Protein AF-A0A198ADV8-F1 (afdb_monomer)

Structure (mmCIF, N/CA/C/O backbone):
data_AF-A0A198ADV8-F1
#
_entry.id   AF-A0A198ADV8-F1
#
loop_
_atom_site.group_PDB
_atom_site.id
_atom_site.type_symbol
_atom_site.label_atom_id
_atom_site.label_alt_id
_atom_site.label_comp_id
_atom_site.label_asym_id
_atom_site.label_entity_id
_atom_site.label_seq_id
_atom_site.pdbx_PDB_ins_code
_atom_site.Cartn_x
_atom_site.Cartn_y
_atom_site.Cartn_z
_atom_site.occupancy
_atom_site.B_iso_or_equiv
_atom_site.auth_seq_id
_atom_site.auth_comp_id
_atom_site.auth_asym_id
_atom_site.auth_atom_id
_atom_site.pdbx_PDB_model_num
ATOM 1 N N . MET A 1 1 ? 8.489 -15.072 12.101 1.00 40.25 1 MET A N 1
ATOM 2 C CA . MET A 1 1 ? 8.791 -13.642 12.373 1.00 40.25 1 MET A CA 1
ATOM 3 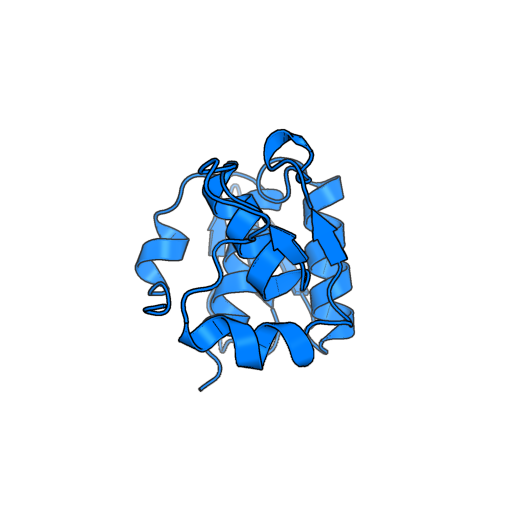C C . MET A 1 1 ? 7.729 -13.072 13.308 1.00 40.25 1 MET A C 1
ATOM 5 O O . MET A 1 1 ? 6.578 -13.471 13.193 1.00 40.25 1 MET A O 1
ATOM 9 N N . ARG A 1 2 ? 8.094 -12.183 14.243 1.00 45.56 2 ARG A N 1
ATOM 10 C CA . ARG A 1 2 ? 7.118 -11.426 15.048 1.00 45.56 2 ARG A CA 1
ATOM 11 C C . ARG A 1 2 ? 6.336 -10.526 14.084 1.00 45.56 2 ARG A C 1
ATOM 13 O O . ARG A 1 2 ? 6.976 -9.759 13.376 1.00 45.56 2 ARG A O 1
ATOM 20 N N . GLY A 1 3 ? 5.010 -10.662 14.017 1.00 54.84 3 GLY A N 1
ATOM 21 C CA . GLY A 1 3 ? 4.173 -9.769 13.208 1.00 54.84 3 GLY A CA 1
ATOM 22 C C . GLY A 1 3 ? 4.424 -8.320 13.619 1.00 54.84 3 GLY A C 1
ATOM 23 O O . GLY A 1 3 ? 4.504 -8.036 14.820 1.00 54.84 3 GLY A O 1
ATOM 24 N N . LEU A 1 4 ? 4.625 -7.441 12.635 1.00 66.75 4 LEU A N 1
ATOM 25 C CA . LEU A 1 4 ? 4.728 -6.009 12.890 1.00 66.75 4 LEU A CA 1
ATOM 26 C C . LEU A 1 4 ? 3.404 -5.551 13.485 1.00 66.75 4 LEU A C 1
ATOM 28 O O . LEU A 1 4 ? 2.326 -5.857 12.978 1.00 66.75 4 LEU A O 1
ATOM 32 N N . THR A 1 5 ? 3.485 -4.828 14.591 1.00 75.06 5 THR A N 1
ATOM 33 C CA . THR A 1 5 ? 2.301 -4.208 15.164 1.00 75.06 5 THR A CA 1
ATOM 34 C C . THR A 1 5 ? 1.800 -3.125 14.218 1.00 75.06 5 THR A C 1
ATOM 36 O O . THR A 1 5 ? 2.557 -2.490 13.479 1.00 75.06 5 THR A O 1
ATOM 39 N N . ARG A 1 6 ? 0.495 -2.876 14.254 1.00 73.12 6 ARG A N 1
ATOM 40 C CA . ARG A 1 6 ? -0.137 -1.823 13.460 1.00 73.12 6 ARG A CA 1
ATOM 41 C C . ARG A 1 6 ? 0.535 -0.461 13.667 1.00 73.12 6 ARG A C 1
ATOM 43 O O . ARG A 1 6 ? 0.669 0.315 12.726 1.00 73.12 6 ARG A O 1
ATOM 50 N N . GLU A 1 7 ? 0.937 -0.160 14.896 1.00 79.06 7 GLU A N 1
ATOM 51 C CA . GLU A 1 7 ? 1.617 1.081 15.263 1.00 79.06 7 GLU A CA 1
ATOM 52 C C . GLU A 1 7 ? 2.989 1.204 14.592 1.00 79.06 7 GLU A C 1
ATOM 54 O O . GLU A 1 7 ? 3.357 2.300 14.176 1.00 79.06 7 GLU A O 1
ATOM 59 N N . GLU A 1 8 ? 3.711 0.093 14.432 1.00 80.06 8 GLU A N 1
ATOM 60 C CA . GLU A 1 8 ? 4.978 0.065 13.697 1.00 80.06 8 GLU A CA 1
ATOM 61 C C . GLU A 1 8 ? 4.741 0.342 12.208 1.00 80.06 8 GLU A C 1
ATOM 63 O O . GLU A 1 8 ? 5.373 1.245 11.673 1.00 80.06 8 GLU A O 1
ATOM 68 N N . ILE A 1 9 ? 3.757 -0.310 11.571 1.00 78.81 9 ILE A N 1
ATOM 69 C CA . ILE A 1 9 ? 3.395 -0.060 10.155 1.00 78.81 9 ILE A CA 1
ATOM 70 C C . ILE A 1 9 ? 3.016 1.412 9.927 1.00 78.81 9 ILE A C 1
ATOM 72 O O . ILE A 1 9 ? 3.373 2.021 8.918 1.00 78.81 9 ILE A O 1
ATOM 76 N N . LEU A 1 10 ? 2.299 2.007 10.881 1.00 77.69 10 LEU A N 1
ATOM 77 C CA . LEU A 1 10 ? 1.905 3.414 10.833 1.00 77.69 10 LEU A CA 1
ATOM 78 C C . LEU A 1 10 ? 3.078 4.386 10.963 1.00 77.69 10 LEU A C 1
ATOM 80 O O . LEU A 1 10 ? 3.004 5.490 10.426 1.00 77.69 10 LEU A O 1
ATOM 84 N N . ALA A 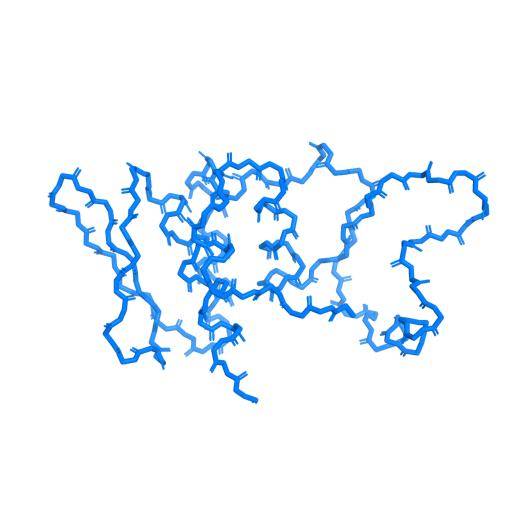1 11 ? 4.119 4.001 11.696 1.00 84.50 11 ALA A N 1
ATOM 85 C CA . ALA A 1 11 ? 5.295 4.828 11.925 1.00 84.50 11 ALA A CA 1
ATOM 86 C C . ALA A 1 11 ? 6.347 4.705 10.810 1.00 84.50 11 ALA A C 1
ATOM 88 O O . ALA A 1 11 ? 7.279 5.506 10.779 1.00 84.50 11 ALA A O 1
ATOM 89 N N . MET A 1 12 ? 6.215 3.729 9.905 1.00 85.50 12 MET A N 1
ATOM 90 C CA . MET A 1 12 ? 7.140 3.552 8.785 1.00 85.50 12 MET A CA 1
ATOM 91 C C . MET A 1 12 ? 6.986 4.670 7.761 1.00 85.50 12 MET A C 1
ATOM 93 O O . MET A 1 12 ? 5.890 4.916 7.257 1.00 85.50 12 MET A O 1
ATOM 97 N N . GLU A 1 13 ? 8.091 5.319 7.413 1.00 89.12 13 GLU A N 1
ATOM 98 C CA . GLU A 1 13 ? 8.126 6.276 6.309 1.00 89.12 13 GLU A CA 1
ATOM 99 C C . GLU A 1 13 ? 7.936 5.553 4.959 1.00 89.12 13 GLU A C 1
ATOM 101 O O . GLU A 1 13 ? 8.381 4.411 4.808 1.00 89.12 13 GLU A O 1
ATOM 106 N N . PRO A 1 14 ? 7.298 6.192 3.959 1.00 90.62 14 PRO A N 1
ATOM 107 C CA . PRO A 1 14 ? 7.269 5.672 2.595 1.00 90.62 14 PRO A CA 1
ATOM 108 C C . PRO A 1 14 ? 8.678 5.408 2.055 1.00 90.62 14 PRO A C 1
ATOM 110 O O . PRO A 1 14 ? 9.571 6.247 2.192 1.00 90.62 14 PRO A O 1
ATOM 113 N N . GLY A 1 15 ? 8.869 4.257 1.414 1.00 87.81 15 GLY A N 1
ATOM 114 C CA . GLY A 1 15 ? 10.154 3.821 0.879 1.00 87.81 15 GLY A CA 1
ATOM 115 C C . GLY A 1 15 ? 10.320 2.303 0.883 1.00 87.81 15 GLY A C 1
ATOM 116 O O . GLY A 1 15 ? 9.384 1.558 1.170 1.00 87.81 15 GLY A O 1
ATOM 117 N N . ARG A 1 16 ? 11.548 1.852 0.599 1.00 85.88 16 ARG A N 1
ATOM 118 C CA . ARG A 1 16 ? 11.873 0.442 0.315 1.00 85.88 16 ARG A CA 1
ATOM 119 C C . ARG A 1 16 ? 11.405 -0.547 1.377 1.00 85.88 16 ARG A C 1
ATOM 121 O O . ARG A 1 16 ? 10.910 -1.609 1.026 1.00 85.88 16 ARG A O 1
ATOM 128 N N . GLU A 1 17 ? 11.528 -0.199 2.655 1.00 84.44 17 GLU A N 1
ATOM 129 C CA . GLU A 1 17 ? 11.098 -1.076 3.749 1.00 84.44 17 GLU A CA 1
ATOM 130 C C . GLU A 1 17 ? 9.575 -1.275 3.756 1.00 84.44 17 GLU A C 1
ATOM 132 O O . GLU A 1 17 ? 9.094 -2.395 3.918 1.00 84.44 17 GLU A O 1
ATOM 137 N N . LEU A 1 18 ? 8.803 -0.204 3.533 1.00 86.50 18 LEU A N 1
ATOM 138 C CA . LEU A 1 18 ? 7.347 -0.294 3.436 1.00 86.50 18 LEU A CA 1
ATOM 139 C C . LEU A 1 18 ? 6.927 -1.021 2.150 1.00 86.50 18 LEU A C 1
ATOM 141 O O . LEU A 1 18 ? 6.015 -1.845 2.186 1.00 86.50 18 LEU A O 1
ATOM 145 N N . ASP A 1 19 ? 7.619 -0.766 1.038 1.00 89.12 19 ASP A N 1
ATOM 146 C CA . ASP A 1 19 ? 7.367 -1.428 -0.247 1.00 89.12 19 ASP A CA 1
ATOM 147 C C . ASP A 1 19 ? 7.599 -2.942 -0.151 1.00 89.12 19 ASP A C 1
ATOM 149 O O . ASP A 1 19 ? 6.780 -3.720 -0.638 1.00 89.12 19 ASP A O 1
ATOM 153 N N . ALA A 1 20 ? 8.665 -3.373 0.531 1.00 85.12 20 ALA A N 1
ATOM 154 C CA . ALA A 1 20 ? 8.971 -4.787 0.745 1.00 85.12 20 ALA A CA 1
ATOM 155 C C . ALA A 1 20 ? 7.881 -5.498 1.558 1.00 85.12 20 ALA A C 1
ATOM 157 O O . ALA A 1 20 ? 7.483 -6.613 1.219 1.00 85.12 20 ALA A O 1
ATOM 158 N N . LEU A 1 21 ? 7.331 -4.836 2.580 1.00 86.56 21 LEU A N 1
ATOM 159 C CA . LEU A 1 21 ? 6.210 -5.383 3.346 1.00 86.56 21 LEU A CA 1
ATOM 160 C C . LEU A 1 21 ? 4.936 -5.496 2.510 1.00 86.56 21 LEU A C 1
ATOM 162 O O . LEU A 1 21 ? 4.234 -6.504 2.597 1.00 86.56 21 LEU A O 1
ATOM 166 N N . VAL A 1 22 ? 4.629 -4.485 1.693 1.00 89.88 22 VAL A N 1
AT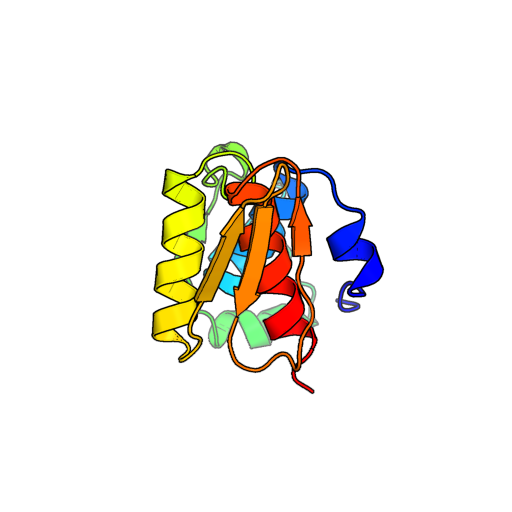OM 167 C CA . VAL A 1 22 ? 3.490 -4.535 0.761 1.00 89.88 22 VAL A CA 1
ATOM 168 C C . VAL A 1 22 ? 3.665 -5.687 -0.224 1.00 89.88 22 VAL A C 1
ATOM 170 O O . VAL A 1 22 ? 2.727 -6.458 -0.442 1.00 89.88 22 VAL A O 1
ATOM 173 N N . ALA A 1 23 ? 4.870 -5.846 -0.769 1.00 87.62 23 ALA A N 1
ATOM 174 C CA . ALA A 1 23 ? 5.209 -6.932 -1.672 1.00 87.62 23 ALA A CA 1
ATOM 175 C C . ALA A 1 23 ? 4.967 -8.302 -1.019 1.00 87.62 23 ALA A C 1
ATOM 177 O O . ALA A 1 23 ? 4.273 -9.144 -1.586 1.00 87.62 23 ALA A O 1
ATOM 178 N N . GLU A 1 24 ? 5.455 -8.499 0.205 1.00 83.12 24 GLU A N 1
ATOM 179 C CA . GLU A 1 24 ? 5.297 -9.756 0.937 1.00 83.12 24 GLU A CA 1
ATOM 180 C C . GLU A 1 24 ? 3.833 -10.047 1.287 1.00 83.12 24 GLU A C 1
ATOM 182 O O . GLU A 1 24 ? 3.294 -11.096 0.930 1.00 83.12 24 GLU A O 1
ATOM 187 N N . LYS A 1 25 ? 3.174 -9.120 1.988 1.00 85.44 25 LYS A N 1
ATOM 188 C CA . LYS A 1 25 ? 1.873 -9.372 2.626 1.00 85.44 25 LYS A CA 1
ATOM 189 C C . LYS A 1 25 ? 0.694 -9.186 1.681 1.00 85.44 25 LYS A C 1
ATOM 191 O O . LYS A 1 25 ? -0.283 -9.938 1.737 1.00 85.44 25 LYS A O 1
ATOM 196 N N . VAL A 1 26 ? 0.759 -8.173 0.821 1.00 90.25 26 VAL A N 1
ATOM 197 C CA . VAL A 1 26 ? -0.346 -7.841 -0.083 1.00 90.25 26 VAL A CA 1
ATOM 198 C C . VAL A 1 26 ? -0.156 -8.543 -1.417 1.00 90.25 26 VAL A C 1
ATOM 200 O O . VAL A 1 26 ? -1.048 -9.275 -1.855 1.00 90.25 26 VAL A O 1
ATOM 203 N N . MET A 1 27 ? 1.016 -8.366 -2.028 1.00 84.31 27 MET A N 1
ATOM 204 C CA . MET A 1 27 ? 1.286 -8.839 -3.388 1.00 84.31 27 MET A CA 1
ATOM 205 C C . MET A 1 27 ? 1.659 -10.313 -3.459 1.00 84.31 27 MET A C 1
ATOM 207 O O . MET A 1 27 ? 1.691 -10.858 -4.561 1.00 84.31 27 MET A O 1
ATOM 211 N N . ASN A 1 28 ? 1.860 -10.975 -2.314 1.00 82.19 28 ASN A N 1
ATOM 212 C CA . ASN A 1 28 ? 2.297 -12.363 -2.267 1.00 82.19 28 ASN A CA 1
ATOM 213 C C . ASN A 1 28 ? 3.620 -12.539 -3.053 1.00 82.19 28 ASN A C 1
ATOM 215 O O . ASN A 1 28 ? 3.740 -13.429 -3.897 1.00 82.19 28 ASN A O 1
ATOM 219 N N . LEU A 1 29 ? 4.608 -11.676 -2.796 1.00 79.00 29 LEU A N 1
ATOM 220 C CA . LEU A 1 29 ? 5.943 -11.719 -3.397 1.00 79.00 29 LEU A CA 1
ATOM 221 C C . LEU A 1 29 ? 7.007 -12.070 -2.355 1.00 79.00 29 LEU A C 1
ATOM 223 O O . LEU A 1 29 ? 7.008 -11.539 -1.249 1.00 79.00 29 LEU A O 1
ATOM 227 N N . CYS A 1 30 ? 7.968 -12.915 -2.720 1.00 68.44 30 CYS A N 1
ATOM 228 C CA . CYS A 1 30 ? 9.173 -13.105 -1.915 1.00 68.44 30 CYS A CA 1
ATOM 229 C C . CYS A 1 30 ? 10.233 -12.072 -2.323 1.00 68.44 30 CYS A C 1
ATOM 231 O O . CYS A 1 30 ? 10.752 -12.140 -3.442 1.00 68.44 30 CYS A O 1
ATOM 233 N N . VAL A 1 31 ? 10.560 -11.144 -1.417 1.00 63.66 31 VAL A N 1
ATOM 234 C CA . VAL A 1 31 ? 11.633 -10.150 -1.595 1.00 63.66 31 VAL A CA 1
ATOM 235 C C . VAL A 1 31 ? 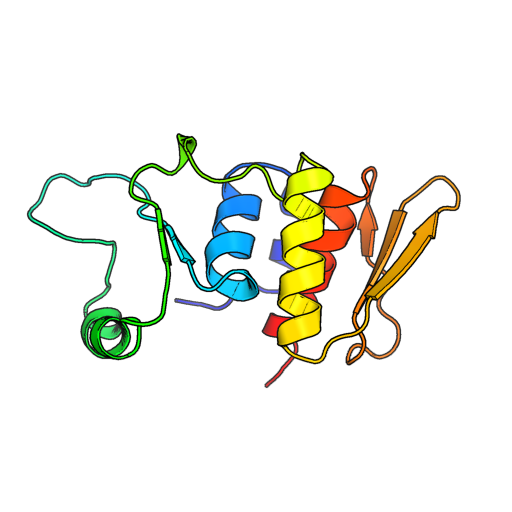12.905 -10.660 -0.925 1.00 63.66 31 VAL A C 1
ATOM 237 O O . VAL A 1 31 ? 12.916 -10.939 0.274 1.00 63.66 31 VAL A O 1
ATOM 240 N N . LEU A 1 32 ? 13.975 -10.822 -1.704 1.00 59.94 32 LEU A N 1
ATOM 241 C CA . LEU A 1 32 ? 15.250 -11.329 -1.200 1.00 59.94 32 LEU A CA 1
ATOM 242 C C . LEU A 1 32 ? 16.111 -10.173 -0.713 1.00 59.94 32 LEU A C 1
ATOM 244 O O . LEU A 1 32 ? 16.813 -9.537 -1.494 1.00 59.94 32 LEU A O 1
ATOM 248 N N . ASP A 1 33 ? 16.049 -9.893 0.583 1.00 48.97 33 ASP A N 1
ATOM 249 C CA . ASP A 1 33 ? 16.845 -8.817 1.156 1.00 48.97 33 ASP A CA 1
ATOM 250 C C . ASP A 1 33 ? 18.293 -9.285 1.346 1.00 48.97 33 ASP A C 1
ATOM 252 O O . ASP A 1 33 ? 18.627 -10.009 2.282 1.00 48.97 33 ASP A O 1
ATOM 256 N N . SER A 1 34 ? 19.156 -8.883 0.416 1.00 38.78 34 SER A N 1
ATOM 257 C CA . SER A 1 34 ? 20.598 -9.128 0.389 1.00 38.78 34 SER A CA 1
ATOM 258 C C . SER A 1 34 ? 21.037 -10.596 0.265 1.00 38.78 34 SER A C 1
ATOM 260 O O . SER A 1 34 ? 20.772 -11.471 1.087 1.00 38.78 34 SER A O 1
ATOM 262 N N . VAL A 1 35 ? 21.862 -10.845 -0.749 1.00 37.53 35 VAL A N 1
ATOM 263 C CA . VAL A 1 35 ? 22.790 -11.974 -0.766 1.00 37.53 35 VAL A CA 1
ATOM 264 C C . VAL A 1 35 ? 23.738 -11.814 0.433 1.00 37.53 35 VAL A C 1
ATOM 266 O O . VAL A 1 35 ? 24.830 -11.260 0.303 1.00 37.53 35 VAL A O 1
ATOM 269 N N . GLN A 1 36 ? 23.371 -12.321 1.614 1.00 36.34 36 GLN A N 1
ATOM 270 C CA . GLN A 1 36 ? 24.394 -12.883 2.488 1.00 36.34 36 GLN A CA 1
ATOM 271 C C . GLN A 1 36 ? 24.900 -14.118 1.761 1.00 36.34 36 GLN A C 1
ATOM 273 O O . GLN A 1 36 ? 24.249 -15.154 1.703 1.00 36.34 36 GLN A O 1
ATOM 278 N N . GLN A 1 37 ? 26.039 -13.946 1.103 1.00 34.53 37 GLN A N 1
ATOM 279 C CA . GLN A 1 37 ? 26.690 -14.938 0.268 1.00 34.53 37 GLN A CA 1
ATOM 280 C C . GLN A 1 37 ? 27.159 -16.119 1.138 1.00 34.53 37 GLN A C 1
ATOM 282 O O . GLN A 1 37 ? 28.326 -16.224 1.493 1.00 34.53 37 GLN A O 1
ATOM 287 N N . TYR A 1 38 ? 26.233 -17.003 1.497 1.00 33.28 38 TYR A N 1
ATOM 288 C CA . TYR A 1 38 ? 26.480 -18.320 2.072 1.00 33.28 38 TYR A CA 1
ATOM 289 C C . TYR A 1 38 ? 25.502 -19.314 1.455 1.00 33.28 38 TYR A C 1
ATOM 291 O O . TYR A 1 38 ? 24.635 -19.858 2.121 1.00 33.28 38 TYR A O 1
ATOM 299 N N . GLY A 1 39 ? 25.682 -19.559 0.157 1.00 32.62 39 GLY A N 1
ATOM 300 C CA . GLY A 1 39 ? 24.907 -20.556 -0.570 1.00 32.62 39 GLY A CA 1
ATOM 301 C C . GLY A 1 39 ? 23.473 -20.110 -0.846 1.00 32.62 39 GLY A C 1
ATOM 302 O O . GLY A 1 39 ? 22.822 -19.479 -0.029 1.00 32.62 39 GLY A O 1
ATOM 303 N N . ASP A 1 40 ? 23.040 -20.407 -2.062 1.00 43.31 40 ASP A N 1
ATOM 304 C CA . ASP A 1 40 ? 21.657 -20.506 -2.531 1.00 43.31 40 ASP A CA 1
ATOM 305 C C . ASP A 1 40 ? 20.584 -20.412 -1.419 1.00 43.31 40 ASP A C 1
ATOM 307 O O . ASP A 1 40 ? 20.277 -21.399 -0.751 1.00 43.31 40 ASP A O 1
ATOM 311 N N . GLY A 1 41 ? 20.045 -19.217 -1.169 1.00 31.83 41 GLY A N 1
ATOM 312 C CA . GLY A 1 41 ? 19.116 -19.025 -0.062 1.00 31.83 41 GLY A CA 1
ATOM 313 C C . GLY A 1 41 ? 18.491 -17.642 -0.039 1.00 31.83 41 GLY A C 1
ATOM 314 O O . GLY A 1 41 ? 19.154 -16.642 0.224 1.00 31.83 41 GLY A O 1
ATOM 315 N N . CYS A 1 42 ? 17.178 -17.604 -0.254 1.00 35.94 42 CYS A N 1
ATOM 316 C CA . CYS A 1 42 ? 16.327 -16.591 0.351 1.00 35.94 42 CYS A CA 1
ATOM 317 C C . CYS A 1 42 ? 16.559 -16.606 1.872 1.00 35.94 42 CYS A C 1
ATOM 319 O O . CYS A 1 42 ? 16.945 -17.646 2.412 1.00 35.94 42 CYS A O 1
ATOM 321 N N . VAL A 1 43 ? 16.280 -15.515 2.593 1.00 35.47 43 VAL A N 1
ATOM 322 C CA . VAL A 1 43 ? 16.174 -15.598 4.058 1.00 35.47 43 VAL A CA 1
ATOM 323 C C . VAL A 1 43 ? 14.951 -16.448 4.383 1.00 35.47 43 VAL A C 1
ATOM 325 O O . VAL A 1 43 ? 13.825 -15.980 4.508 1.00 35.47 43 VAL A O 1
ATOM 328 N N . VAL A 1 44 ? 15.200 -17.742 4.471 1.00 36.25 44 VAL A N 1
ATOM 329 C CA . VAL A 1 44 ? 14.304 -18.746 4.986 1.00 36.25 44 VAL A CA 1
ATOM 330 C C . VAL A 1 44 ? 14.928 -19.117 6.322 1.00 36.25 44 VAL A C 1
ATOM 332 O O . VAL A 1 44 ? 15.935 -19.816 6.365 1.00 36.25 44 VAL A O 1
ATOM 335 N N . SER A 1 45 ? 14.393 -18.600 7.431 1.00 36.75 45 SER A N 1
ATOM 336 C CA . SER A 1 45 ? 14.658 -19.232 8.731 1.00 36.75 45 SER A CA 1
ATOM 337 C C . SER A 1 45 ? 14.331 -20.726 8.617 1.00 36.75 45 SER A C 1
ATOM 339 O O . SER A 1 45 ? 13.497 -21.074 7.791 1.00 36.75 45 SER A O 1
ATOM 341 N N . ASP A 1 46 ? 14.891 -21.614 9.438 1.00 37.56 46 ASP A N 1
ATOM 342 C CA . ASP A 1 46 ? 14.595 -23.060 9.336 1.00 37.56 46 ASP A CA 1
ATOM 343 C C . ASP A 1 46 ? 13.075 -23.385 9.384 1.00 37.56 46 ASP A C 1
ATOM 345 O O . ASP A 1 46 ? 12.628 -24.373 8.812 1.00 37.56 46 ASP A O 1
ATOM 349 N N . GLU A 1 47 ? 12.251 -22.499 9.963 1.00 41.62 47 GLU A N 1
ATOM 350 C CA . GLU A 1 47 ? 10.773 -22.547 9.927 1.00 41.62 47 GLU A CA 1
ATOM 351 C C . GLU A 1 47 ? 10.129 -22.167 8.571 1.00 41.62 47 GLU A C 1
ATOM 353 O O . GLU A 1 47 ? 8.987 -22.518 8.295 1.00 41.62 47 GLU A O 1
ATOM 358 N N . GLY A 1 48 ? 10.829 -21.439 7.705 1.00 40.75 48 GLY A N 1
ATOM 359 C CA . GLY A 1 48 ? 10.333 -20.976 6.411 1.00 40.75 48 GLY A CA 1
ATOM 360 C C . GLY A 1 48 ? 10.519 -21.985 5.275 1.00 40.75 48 GLY A C 1
ATOM 361 O O . GLY A 1 48 ? 9.954 -21.784 4.204 1.00 40.75 48 GLY A O 1
ATOM 362 N N . PHE A 1 49 ? 11.311 -23.051 5.457 1.00 40.84 49 PHE A N 1
ATOM 363 C CA . PHE A 1 49 ? 11.615 -24.000 4.375 1.00 40.84 49 PHE A CA 1
ATOM 364 C C . PHE A 1 49 ? 10.410 -24.898 4.079 1.00 40.84 49 PHE A C 1
ATOM 366 O O . PHE A 1 49 ? 10.115 -25.199 2.924 1.00 40.84 49 PHE A O 1
ATOM 373 N N . GLU A 1 50 ? 9.632 -25.231 5.112 1.00 42.72 50 GLU A N 1
ATOM 374 C CA . GLU A 1 50 ? 8.322 -25.871 4.952 1.00 42.72 50 GLU A CA 1
ATOM 375 C C . GLU A 1 50 ? 7.286 -24.909 4.338 1.00 42.72 50 GLU A C 1
ATOM 377 O O . GLU A 1 50 ? 6.457 -25.333 3.531 1.00 42.72 50 GLU A O 1
ATOM 382 N N . SER A 1 51 ? 7.390 -23.604 4.624 1.00 44.06 51 SER A N 1
ATOM 383 C CA . SER A 1 51 ? 6.587 -22.550 3.979 1.00 44.06 51 SER A CA 1
ATOM 384 C C . SER A 1 51 ? 6.946 -22.388 2.494 1.00 44.06 51 SER A C 1
ATOM 386 O O . SER A 1 51 ? 6.066 -22.218 1.658 1.00 44.06 51 SER A O 1
ATOM 388 N N . TRP A 1 52 ? 8.227 -22.500 2.121 1.00 43.34 52 TRP A N 1
ATOM 389 C CA . TRP A 1 52 ? 8.727 -22.327 0.749 1.00 43.34 52 TRP A CA 1
ATOM 390 C C . TRP A 1 52 ? 8.091 -23.306 -0.250 1.00 43.34 52 TRP A C 1
ATOM 392 O O . TRP A 1 52 ? 7.758 -22.923 -1.369 1.00 43.34 52 TRP A O 1
ATOM 402 N N . MET A 1 53 ? 7.814 -24.544 0.171 1.00 43.12 53 MET A N 1
ATOM 403 C CA . MET A 1 53 ? 7.057 -25.502 -0.646 1.00 43.12 53 MET A CA 1
ATOM 404 C C . MET A 1 53 ? 5.576 -25.126 -0.829 1.00 43.12 53 MET A C 1
ATOM 406 O O . MET A 1 53 ? 4.985 -25.504 -1.840 1.00 43.12 53 MET A O 1
ATOM 410 N N . GLN A 1 54 ? 4.976 -24.386 0.109 1.00 44.94 54 GLN A N 1
ATOM 411 C CA . GLN A 1 54 ? 3.617 -23.844 -0.030 1.00 44.94 54 GLN A CA 1
ATOM 412 C C . GLN A 1 54 ? 3.579 -22.565 -0.887 1.00 44.94 54 GLN A C 1
ATOM 414 O O . GLN A 1 54 ? 2.522 -22.215 -1.402 1.00 44.94 54 GLN A O 1
ATOM 419 N N . HIS A 1 55 ? 4.722 -21.904 -1.105 1.00 44.72 55 HIS A N 1
ATOM 420 C CA . HIS A 1 55 ? 4.827 -20.635 -1.833 1.00 44.72 55 HIS A CA 1
ATOM 421 C C . HIS A 1 55 ? 5.245 -20.758 -3.313 1.00 44.72 55 HIS A C 1
ATOM 423 O O . HIS A 1 55 ? 5.598 -19.754 -3.924 1.00 44.72 55 HIS A O 1
ATOM 429 N N . MET A 1 56 ? 5.146 -21.935 -3.949 1.00 45.44 56 MET A N 1
ATOM 430 C CA . MET A 1 56 ? 5.347 -22.048 -5.413 1.00 45.44 56 MET A CA 1
ATOM 431 C C . MET A 1 56 ? 4.369 -21.189 -6.247 1.00 45.44 56 MET A C 1
ATOM 433 O O . MET A 1 56 ? 4.589 -21.005 -7.441 1.00 45.44 56 MET A O 1
ATOM 437 N N . GLU A 1 57 ? 3.307 -20.656 -5.634 1.00 49.62 57 GLU A N 1
ATOM 438 C CA . GLU A 1 57 ? 2.359 -19.717 -6.253 1.00 49.62 57 GLU A CA 1
ATOM 439 C C . GLU A 1 57 ? 2.774 -18.233 -6.148 1.00 49.62 57 GLU A C 1
ATOM 441 O O . GLU A 1 57 ? 2.097 -17.372 -6.709 1.00 49.62 57 GLU A O 1
ATOM 446 N N . PHE A 1 58 ? 3.857 -17.909 -5.433 1.00 56.00 58 PHE A N 1
ATOM 447 C CA . PHE A 1 58 ? 4.263 -16.533 -5.130 1.00 56.00 58 PHE A CA 1
ATOM 448 C C . PHE A 1 58 ? 5.278 -16.033 -6.167 1.00 56.00 58 PHE A C 1
ATOM 450 O O . PHE A 1 58 ? 6.156 -16.774 -6.616 1.00 56.00 58 PHE A O 1
ATOM 457 N N . GLY A 1 59 ? 5.165 -14.763 -6.564 1.00 57.81 59 GLY A N 1
ATOM 458 C CA . GLY A 1 59 ? 6.144 -14.133 -7.453 1.00 57.81 59 GLY A CA 1
ATOM 459 C C . GLY A 1 59 ? 7.483 -13.904 -6.741 1.00 57.81 59 GLY A C 1
ATOM 460 O O . GLY A 1 59 ? 7.537 -13.781 -5.516 1.00 57.81 59 GLY A O 1
ATOM 461 N N . ARG A 1 60 ? 8.582 -13.850 -7.500 1.00 65.00 60 ARG A N 1
ATOM 462 C CA . ARG A 1 60 ? 9.942 -13.702 -6.962 1.00 65.00 60 ARG A CA 1
ATOM 463 C C . ARG A 1 60 ? 10.561 -12.378 -7.401 1.00 65.00 60 ARG A C 1
ATOM 465 O O . ARG A 1 60 ? 10.568 -12.083 -8.594 1.00 65.00 60 ARG A O 1
ATOM 472 N N . VAL A 1 61 ? 11.115 -11.631 -6.444 1.00 62.44 61 VAL A N 1
ATOM 473 C CA . VAL A 1 61 ? 11.908 -10.419 -6.692 1.00 62.44 61 VAL A CA 1
ATOM 474 C C . VAL A 1 61 ? 13.324 -10.648 -6.161 1.00 62.44 61 VAL A C 1
ATOM 476 O O . VAL A 1 61 ? 13.550 -10.690 -4.952 1.00 62.44 61 VAL A O 1
ATOM 479 N N . ASP A 1 62 ? 14.267 -10.849 -7.086 1.00 63.66 62 ASP A N 1
ATOM 480 C CA . ASP A 1 62 ? 15.672 -11.176 -6.789 1.00 63.66 62 ASP A CA 1
ATOM 481 C C . ASP A 1 62 ? 16.521 -9.977 -6.363 1.00 63.66 62 ASP A C 1
ATOM 483 O O . ASP A 1 62 ? 17.557 -10.151 -5.725 1.00 63.66 62 ASP A O 1
ATOM 487 N N . ASP A 1 63 ? 16.089 -8.776 -6.734 1.00 67.31 63 ASP A N 1
ATOM 488 C CA . ASP A 1 63 ? 16.779 -7.528 -6.441 1.00 67.31 63 ASP A CA 1
ATOM 489 C C . ASP A 1 63 ? 15.778 -6.544 -5.814 1.00 67.31 63 ASP A C 1
ATOM 491 O O . ASP A 1 63 ? 14.851 -6.105 -6.504 1.00 67.31 63 ASP A O 1
ATOM 495 N N . PRO A 1 64 ? 15.927 -6.198 -4.521 1.00 66.12 64 PRO A N 1
ATOM 496 C CA . PRO A 1 64 ? 15.075 -5.219 -3.849 1.00 66.12 64 PRO A CA 1
ATOM 497 C C . PRO A 1 64 ? 15.043 -3.847 -4.533 1.00 66.12 64 PRO A C 1
ATOM 499 O O . PRO A 1 64 ? 14.052 -3.127 -4.406 1.00 66.12 64 PRO A O 1
ATOM 502 N N . ASP A 1 65 ? 16.078 -3.474 -5.294 1.00 71.25 65 ASP A N 1
ATOM 503 C CA . ASP A 1 65 ? 16.078 -2.215 -6.044 1.00 71.25 65 ASP A CA 1
ATOM 504 C C . ASP A 1 65 ? 15.141 -2.248 -7.259 1.00 71.25 65 ASP A C 1
ATOM 506 O O . ASP A 1 65 ? 14.676 -1.195 -7.708 1.00 71.25 65 ASP A O 1
ATOM 510 N N . LEU A 1 66 ? 14.813 -3.444 -7.752 1.00 75.81 66 LEU A N 1
ATOM 511 C CA . LEU A 1 66 ? 13.813 -3.659 -8.797 1.00 75.81 66 LEU A CA 1
ATOM 512 C C . LEU A 1 66 ? 12.393 -3.772 -8.239 1.00 75.81 66 LEU A C 1
ATOM 514 O O . LEU A 1 66 ? 11.456 -3.948 -9.016 1.00 75.81 66 LEU A O 1
ATOM 518 N N . LEU A 1 67 ? 12.220 -3.687 -6.917 1.00 82.00 67 LEU A N 1
ATOM 519 C CA . LEU A 1 67 ? 10.895 -3.694 -6.328 1.00 82.00 67 LEU A CA 1
ATOM 520 C C . LEU A 1 67 ? 10.124 -2.441 -6.745 1.00 82.00 67 LEU A C 1
ATOM 522 O O . LEU A 1 67 ? 10.659 -1.324 -6.707 1.00 82.00 67 LEU A O 1
ATOM 526 N N . GLU A 1 68 ? 8.859 -2.638 -7.106 1.00 87.56 68 GLU A N 1
ATOM 527 C CA . GLU A 1 68 ? 7.962 -1.538 -7.433 1.00 87.56 68 GLU A CA 1
ATOM 528 C C . GLU A 1 68 ? 7.816 -0.592 -6.228 1.00 87.56 68 GLU A C 1
ATOM 530 O O . GLU A 1 68 ? 7.677 -1.046 -5.086 1.00 87.56 68 GLU A O 1
ATOM 535 N N . PRO A 1 69 ? 7.854 0.733 -6.445 1.00 92.75 69 PRO A N 1
ATOM 536 C CA . PRO A 1 69 ? 7.827 1.718 -5.372 1.00 92.75 69 PRO A CA 1
ATOM 537 C C . PRO A 1 69 ? 6.395 1.968 -4.860 1.00 92.75 69 PRO A C 1
ATOM 539 O O . PRO A 1 69 ? 5.896 3.094 -4.909 1.00 92.75 69 PRO A O 1
ATOM 542 N N . TYR A 1 70 ? 5.721 0.922 -4.371 1.00 95.06 70 TYR A N 1
ATOM 543 C CA . TYR A 1 70 ? 4.298 0.916 -3.998 1.00 95.06 70 TYR A CA 1
ATOM 544 C C . TYR A 1 70 ? 3.863 2.100 -3.123 1.00 95.06 70 TYR A C 1
ATOM 546 O O . TYR A 1 70 ? 2.805 2.685 -3.334 1.00 95.06 70 TYR A O 1
ATOM 554 N N . SER A 1 71 ? 4.666 2.479 -2.133 1.00 94.69 71 SER A N 1
ATOM 555 C CA . SER A 1 71 ? 4.338 3.527 -1.164 1.00 94.69 71 SER A CA 1
ATOM 556 C C . SER A 1 71 ? 4.609 4.947 -1.661 1.00 94.69 71 SER A C 1
ATOM 558 O O . SER A 1 71 ? 4.152 5.909 -1.036 1.00 94.69 71 SER A O 1
ATOM 560 N N . THR A 1 72 ? 5.326 5.108 -2.779 1.00 95.56 72 THR A N 1
ATOM 561 C CA . THR A 1 72 ? 5.738 6.424 -3.297 1.00 95.56 72 THR A CA 1
ATOM 562 C C . THR A 1 72 ? 5.265 6.716 -4.721 1.00 95.56 72 THR A C 1
ATOM 564 O O . THR A 1 72 ? 5.114 7.892 -5.059 1.00 95.56 72 THR A O 1
ATOM 567 N N . ASP A 1 73 ? 4.938 5.697 -5.518 1.00 96.69 73 ASP A N 1
ATOM 568 C CA . ASP A 1 73 ? 4.326 5.832 -6.839 1.00 96.69 73 ASP A CA 1
ATOM 569 C C . ASP A 1 73 ? 2.853 5.408 -6.820 1.00 96.69 73 ASP A C 1
ATOM 571 O O . ASP A 1 73 ? 2.494 4.311 -6.398 1.00 96.69 73 ASP A O 1
ATOM 575 N N . ILE A 1 74 ? 1.972 6.291 -7.296 1.00 96.62 74 ILE A N 1
ATOM 576 C CA . ILE A 1 74 ? 0.525 6.038 -7.283 1.00 96.62 74 ILE A CA 1
ATOM 577 C C . ILE A 1 74 ? 0.092 4.959 -8.281 1.00 96.62 74 ILE A C 1
ATOM 579 O O . ILE A 1 74 ? -0.928 4.315 -8.054 1.00 96.62 74 ILE A O 1
ATOM 583 N N . SER A 1 75 ? 0.837 4.754 -9.369 1.00 96.81 75 SER A N 1
ATOM 584 C CA . SER A 1 75 ? 0.522 3.713 -10.352 1.00 96.81 75 SER A CA 1
ATOM 585 C C . SER A 1 75 ? 0.807 2.343 -9.743 1.00 96.81 75 SER A C 1
ATOM 587 O O . SER A 1 75 ? -0.083 1.498 -9.733 1.00 96.81 75 SER A O 1
ATOM 589 N N . ALA A 1 76 ? 1.982 2.176 -9.126 1.00 94.19 76 ALA A N 1
ATOM 590 C CA . ALA A 1 76 ? 2.329 0.974 -8.369 1.00 94.19 76 ALA A CA 1
ATOM 591 C C . ALA A 1 76 ? 1.358 0.746 -7.197 1.00 94.19 76 ALA A C 1
ATOM 593 O O . ALA A 1 76 ? 0.847 -0.355 -7.008 1.00 94.19 76 ALA A O 1
ATOM 594 N N . ALA A 1 77 ? 1.018 1.796 -6.439 1.00 97.31 77 ALA A N 1
ATOM 595 C CA . ALA A 1 77 ? 0.030 1.697 -5.363 1.00 97.31 77 ALA A CA 1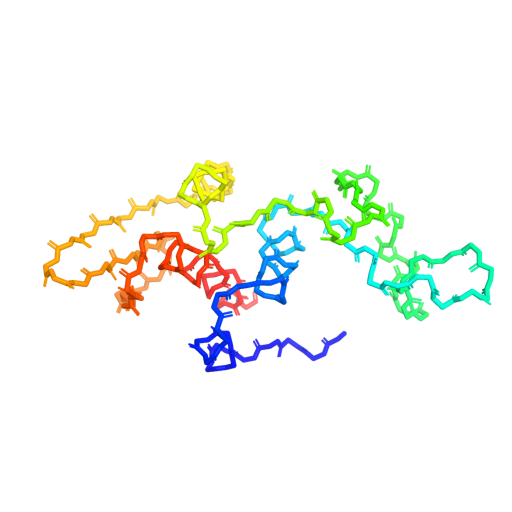
ATOM 596 C C . ALA A 1 77 ? -1.338 1.196 -5.852 1.00 97.31 77 ALA A C 1
ATOM 598 O O . ALA A 1 77 ? -2.071 0.558 -5.099 1.00 97.31 77 ALA A O 1
ATOM 599 N N . TRP A 1 78 ? -1.711 1.479 -7.101 1.00 97.69 78 TRP A N 1
ATOM 600 C CA . TRP A 1 78 ? -2.977 1.011 -7.652 1.00 97.69 78 TRP A CA 1
ATOM 601 C C . TRP A 1 78 ? -3.002 -0.507 -7.863 1.00 97.69 78 TRP A C 1
ATOM 603 O O . TRP A 1 78 ? -4.044 -1.123 -7.652 1.00 97.69 78 TRP A O 1
ATOM 613 N N . GLU A 1 79 ? -1.861 -1.136 -8.150 1.00 96.88 79 GLU A N 1
ATOM 614 C CA . GLU A 1 79 ? -1.758 -2.603 -8.201 1.00 96.88 79 GLU A CA 1
ATOM 615 C C . GLU A 1 79 ? -2.097 -3.236 -6.844 1.00 96.88 79 GLU A C 1
ATOM 617 O O . GLU A 1 79 ? -2.741 -4.282 -6.775 1.00 96.88 79 GLU A O 1
ATOM 622 N N . VAL A 1 80 ? -1.750 -2.559 -5.744 1.00 96.38 80 VAL A N 1
ATOM 623 C CA . VAL A 1 80 ? -2.126 -2.968 -4.380 1.00 96.38 80 VAL A CA 1
ATOM 624 C C . VAL A 1 80 ? -3.647 -2.950 -4.215 1.00 96.38 80 VAL A C 1
ATOM 626 O O . VAL A 1 80 ? -4.222 -3.863 -3.621 1.00 96.38 80 VAL A O 1
ATOM 629 N N . VAL A 1 81 ? -4.324 -1.935 -4.763 1.00 96.69 81 VAL A N 1
ATOM 630 C CA . VAL A 1 81 ? -5.794 -1.834 -4.744 1.00 96.69 81 VAL A CA 1
ATOM 631 C C . VAL A 1 81 ? -6.422 -2.986 -5.518 1.00 96.69 81 VAL A C 1
ATOM 633 O O . VAL A 1 81 ? -7.337 -3.637 -5.012 1.00 96.69 81 VAL A O 1
ATOM 636 N N . GLU A 1 82 ? -5.924 -3.255 -6.724 1.00 96.75 82 GLU A N 1
ATOM 637 C CA . GLU A 1 82 ? -6.393 -4.364 -7.556 1.00 96.75 82 GLU A CA 1
ATOM 638 C C . GLU A 1 82 ? -6.195 -5.698 -6.838 1.00 96.75 82 GLU A C 1
ATOM 640 O O . GLU A 1 82 ? -7.126 -6.503 -6.753 1.00 96.75 82 GLU A O 1
ATOM 645 N N . LYS A 1 83 ? -5.037 -5.885 -6.199 1.00 94.56 83 LYS A N 1
ATOM 646 C CA . LYS A 1 83 ? -4.744 -7.100 -5.446 1.00 94.56 83 LYS A CA 1
ATOM 647 C C . LYS A 1 83 ? -5.649 -7.286 -4.233 1.00 94.56 83 LYS A C 1
ATOM 649 O O . LYS A 1 83 ? -6.123 -8.390 -3.970 1.00 94.56 83 LYS A O 1
ATOM 654 N N . MET A 1 84 ? -5.922 -6.217 -3.492 1.00 93.56 84 MET A N 1
ATOM 655 C CA . MET A 1 84 ? -6.867 -6.251 -2.374 1.00 93.56 84 MET A CA 1
ATOM 656 C C . MET A 1 84 ? -8.291 -6.560 -2.852 1.00 93.56 84 MET A C 1
ATOM 658 O O . MET A 1 84 ? -9.014 -7.304 -2.186 1.00 93.56 84 MET A O 1
ATOM 662 N N . HIS A 1 85 ? -8.678 -6.077 -4.033 1.00 94.12 85 HIS A N 1
ATOM 663 C CA . HIS A 1 85 ? -9.969 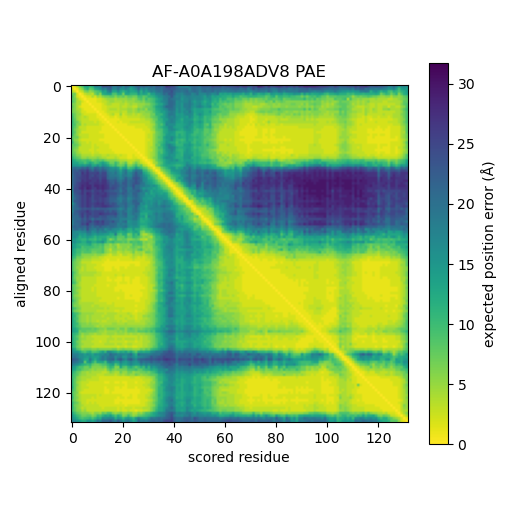-6.400 -4.635 1.00 94.12 85 HIS A CA 1
ATOM 664 C C . HIS A 1 85 ? -10.079 -7.880 -5.021 1.00 94.12 85 HIS A C 1
ATOM 666 O O . HIS A 1 85 ? -11.100 -8.502 -4.725 1.00 94.12 85 HIS A O 1
ATOM 672 N N . GLU A 1 86 ? -9.022 -8.485 -5.573 1.00 91.00 86 GLU A N 1
ATOM 673 C CA . GLU A 1 86 ? -8.957 -9.940 -5.795 1.00 91.00 86 GLU A CA 1
ATOM 674 C C . GLU A 1 86 ? -9.145 -10.734 -4.493 1.00 91.00 86 GLU A C 1
ATOM 676 O O . GLU A 1 86 ? -9.786 -11.785 -4.490 1.00 91.00 86 GLU A O 1
ATOM 681 N N . LYS A 1 87 ? -8.629 -10.211 -3.373 1.00 88.38 87 LYS A N 1
ATOM 682 C CA . LYS A 1 87 ? -8.791 -10.789 -2.028 1.00 88.38 87 LYS A CA 1
ATOM 683 C C . LYS A 1 87 ? -10.177 -10.524 -1.409 1.00 88.38 87 LYS A C 1
ATOM 685 O O . LYS A 1 87 ? -10.433 -10.967 -0.293 1.00 88.38 87 LYS A O 1
ATOM 690 N N . GLY A 1 88 ? -11.079 -9.836 -2.115 1.00 92.25 88 GLY A N 1
ATOM 691 C CA . GLY A 1 88 ? -12.455 -9.571 -1.681 1.00 92.25 88 GLY A CA 1
ATOM 692 C C . GLY A 1 88 ? -12.647 -8.278 -0.885 1.00 92.25 88 GLY A C 1
ATOM 693 O O . GLY A 1 88 ? -13.716 -8.077 -0.308 1.00 92.25 88 GLY A O 1
ATOM 694 N N . TYR A 1 89 ? -11.647 -7.395 -0.856 1.00 92.38 89 TYR A N 1
ATOM 695 C CA . TYR A 1 89 ? -11.714 -6.116 -0.154 1.00 92.38 89 TYR A CA 1
ATOM 696 C C . TYR A 1 89 ? -12.108 -4.976 -1.103 1.00 92.38 89 TYR A C 1
ATOM 698 O O . TYR A 1 89 ? -11.545 -4.818 -2.181 1.00 92.38 89 TYR A O 1
ATOM 706 N N . ALA A 1 90 ? -13.041 -4.124 -0.687 1.00 92.38 90 ALA A N 1
ATOM 707 C CA . ALA A 1 90 ? -13.405 -2.899 -1.392 1.00 92.38 90 ALA A CA 1
ATOM 708 C C . ALA A 1 90 ? -12.702 -1.687 -0.769 1.00 92.38 90 ALA A C 1
ATOM 710 O O . ALA A 1 90 ? -12.710 -1.537 0.451 1.00 92.38 90 ALA A O 1
ATOM 711 N N . MET A 1 91 ? -12.137 -0.802 -1.591 1.00 93.06 91 MET A N 1
ATOM 712 C CA . MET A 1 91 ? -11.460 0.413 -1.125 1.00 93.06 91 MET A CA 1
ATOM 713 C C . MET A 1 91 ? -12.401 1.624 -1.112 1.00 93.06 91 MET A C 1
ATOM 715 O O . MET A 1 91 ? -13.173 1.837 -2.048 1.00 93.06 91 MET A O 1
ATOM 719 N N . GLN A 1 92 ? -12.269 2.468 -0.092 1.00 92.12 92 GLN A N 1
ATOM 720 C CA . GLN A 1 92 ? -12.742 3.850 -0.101 1.00 92.12 92 GLN A CA 1
ATOM 721 C C . GLN A 1 92 ? -11.548 4.796 -0.005 1.00 92.12 92 GLN A C 1
ATOM 723 O O . GLN A 1 92 ? -10.642 4.576 0.795 1.00 92.12 92 GLN A O 1
ATOM 728 N N . LEU A 1 93 ? -11.563 5.852 -0.820 1.00 91.75 93 LEU A N 1
ATOM 729 C CA . LEU A 1 93 ? -10.557 6.908 -0.815 1.00 91.75 93 LEU A CA 1
ATOM 730 C C . LEU A 1 93 ? -11.254 8.266 -0.742 1.00 91.75 93 LEU A C 1
ATOM 732 O O . LEU A 1 93 ? -12.142 8.564 -1.541 1.00 91.75 93 LEU A O 1
ATOM 736 N N . MET A 1 94 ? -10.828 9.097 0.204 1.00 91.62 94 MET A N 1
ATOM 737 C CA . MET A 1 94 ? -11.293 10.469 0.388 1.00 91.62 94 MET A CA 1
ATOM 738 C C . MET A 1 94 ? -10.100 11.424 0.477 1.00 91.62 94 MET A C 1
ATOM 740 O O . MET A 1 94 ? -9.023 11.057 0.943 1.00 91.62 94 MET A O 1
ATOM 744 N N . HIS A 1 95 ? -10.294 12.668 0.039 1.00 91.75 95 HIS A N 1
ATOM 745 C CA . HIS A 1 95 ? -9.271 13.707 0.121 1.00 91.75 95 HIS A CA 1
ATOM 746 C C . HIS A 1 95 ? -9.870 15.017 0.639 1.00 91.75 95 HIS A C 1
ATOM 748 O O . HIS A 1 95 ? -10.761 15.591 0.014 1.00 91.75 95 HIS A O 1
ATOM 754 N N . ASN A 1 96 ? -9.362 15.495 1.777 1.00 88.06 96 ASN A N 1
ATOM 755 C CA . ASN A 1 96 ? -9.743 16.778 2.380 1.00 88.06 96 ASN A CA 1
ATOM 756 C C . ASN A 1 96 ? -8.502 17.531 2.892 1.00 88.06 96 ASN A C 1
ATOM 758 O O . ASN A 1 96 ? -8.399 17.877 4.066 1.00 88.06 96 ASN A O 1
ATOM 762 N N . GLY A 1 97 ? -7.500 17.684 2.020 1.00 87.88 97 GLY A N 1
ATOM 763 C CA . GLY A 1 97 ? -6.171 18.210 2.366 1.00 87.88 97 GLY A CA 1
ATOM 764 C C . GLY A 1 97 ? -5.191 17.147 2.878 1.00 87.88 97 GLY A C 1
ATOM 765 O O . GLY A 1 97 ? -3.989 17.391 2.924 1.00 87.88 97 GLY A O 1
ATOM 766 N N . GLN A 1 98 ? -5.700 15.961 3.209 1.00 89.12 98 GLN A N 1
ATOM 767 C CA . GLN A 1 98 ? -4.951 14.727 3.440 1.00 89.12 98 GLN A CA 1
ATOM 768 C C . GLN A 1 98 ? -5.694 13.576 2.761 1.00 89.12 98 GLN A C 1
ATOM 770 O O . GLN A 1 98 ? -6.896 13.700 2.496 1.00 89.12 98 GLN A O 1
ATOM 775 N N . TYR A 1 99 ? -4.985 12.491 2.460 1.00 91.62 99 TYR A N 1
ATOM 776 C CA . TYR A 1 99 ? -5.585 11.282 1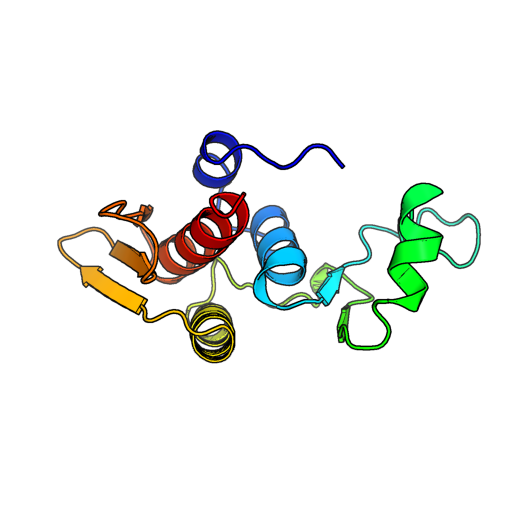.905 1.00 91.62 99 TYR A CA 1
ATOM 777 C C . TYR A 1 99 ? -6.053 10.377 3.032 1.00 91.62 99 TYR A C 1
ATOM 779 O O . TYR A 1 99 ? -5.284 10.101 3.947 1.00 91.62 99 TYR A O 1
ATOM 787 N N . PHE A 1 100 ? -7.300 9.933 2.928 1.00 90.44 100 PHE A N 1
ATOM 788 C CA . PHE A 1 100 ? -7.946 8.992 3.829 1.00 90.44 100 PHE A CA 1
ATOM 789 C C . PHE A 1 100 ? -8.294 7.758 3.010 1.00 90.44 100 PHE A C 1
ATOM 791 O O . PHE A 1 100 ? -9.066 7.857 2.053 1.00 90.44 100 PHE A O 1
ATOM 798 N N . VAL A 1 101 ? -7.704 6.617 3.352 1.00 92.06 101 VAL A N 1
ATOM 799 C CA . VAL A 1 101 ? -7.998 5.337 2.697 1.00 92.06 101 VAL A CA 1
ATOM 800 C C . VAL A 1 101 ? -8.456 4.325 3.738 1.00 92.06 101 VAL A C 1
ATOM 802 O O . VAL A 1 101 ? -8.001 4.348 4.882 1.00 92.06 101 VAL A O 1
ATOM 805 N N . ALA A 1 102 ? -9.401 3.478 3.341 1.00 90.38 102 ALA A N 1
ATOM 806 C CA . ALA A 1 102 ? -9.872 2.339 4.115 1.00 90.38 102 ALA A CA 1
ATOM 807 C C . ALA A 1 102 ? -10.256 1.191 3.172 1.00 90.38 102 ALA A C 1
ATOM 809 O O . ALA A 1 102 ? -10.778 1.432 2.080 1.00 90.38 102 ALA A O 1
ATOM 810 N N . PHE A 1 103 ? -10.046 -0.053 3.608 1.00 90.31 103 PHE A N 1
ATOM 811 C CA . PHE A 1 103 ? -10.555 -1.246 2.927 1.00 90.31 103 PHE A CA 1
ATOM 812 C C . PHE A 1 103 ? -11.682 -1.902 3.742 1.00 90.31 103 PHE A C 1
ATOM 814 O O . PHE A 1 103 ? -11.691 -1.872 4.974 1.00 90.31 103 PHE A O 1
ATOM 821 N N . SER A 1 104 ? -12.660 -2.499 3.057 1.00 86.62 104 SER A N 1
ATOM 822 C CA . SER A 1 104 ? -13.827 -3.129 3.681 1.00 86.62 104 SER A CA 1
ATOM 823 C C . SER A 1 104 ? -13.423 -4.297 4.578 1.00 86.62 104 SER A C 1
ATOM 825 O O . SER A 1 104 ? -12.776 -5.220 4.112 1.00 86.62 104 SER A O 1
ATOM 827 N N . GLY A 1 105 ? -13.851 -4.309 5.836 1.00 71.75 105 GLY A N 1
ATOM 828 C CA . GLY A 1 105 ? -13.417 -5.313 6.819 1.00 71.75 105 GLY A CA 1
ATOM 829 C C . GLY A 1 105 ? -12.794 -4.665 8.049 1.00 71.75 105 GLY A C 1
ATOM 830 O O . GLY A 1 105 ? -12.889 -5.210 9.145 1.00 71.75 105 GLY A O 1
ATOM 831 N N . GLU A 1 106 ? -12.294 -3.437 7.909 1.00 64.50 106 GLU A N 1
ATOM 832 C CA . GLU A 1 106 ? -12.087 -2.553 9.046 1.00 64.50 106 GLU A CA 1
ATOM 833 C C . GLU A 1 106 ? -13.383 -1.80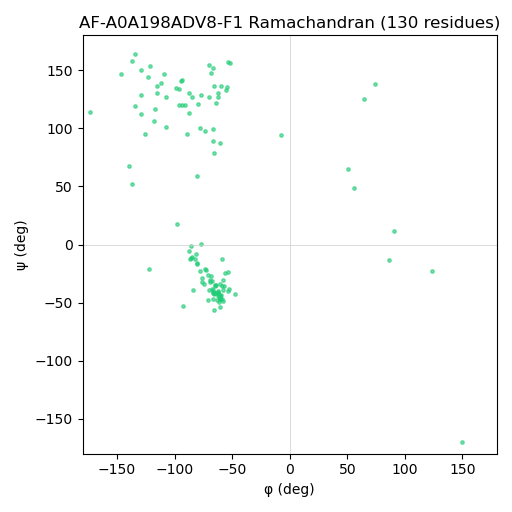4 9.386 1.00 64.50 106 GLU A C 1
ATOM 835 O O . GLU A 1 106 ? -13.991 -1.127 8.554 1.00 64.50 106 GLU A O 1
ATOM 840 N N . ILE A 1 107 ? -13.807 -1.889 10.648 1.00 57.06 107 ILE A N 1
ATOM 841 C CA . ILE A 1 107 ? -14.802 -0.965 11.193 1.00 57.06 107 ILE A CA 1
ATOM 842 C C . ILE A 1 107 ? -14.078 0.374 11.398 1.00 57.06 107 ILE A C 1
ATOM 844 O O . ILE A 1 107 ? -13.392 0.557 12.401 1.00 57.06 107 ILE A O 1
ATOM 848 N N . TYR A 1 108 ? -14.224 1.286 10.432 1.00 51.91 108 TYR A N 1
ATOM 849 C CA . TYR A 1 108 ? -13.888 2.714 10.535 1.00 51.91 108 TYR A CA 1
ATOM 850 C C . TYR A 1 108 ? -12.481 3.033 11.074 1.00 51.91 108 TYR A C 1
ATOM 852 O O . TYR A 1 108 ? -12.336 3.651 12.132 1.00 51.91 108 TYR A O 1
ATOM 860 N N . ARG A 1 109 ? -11.426 2.660 10.344 1.00 62.12 109 ARG A N 1
ATOM 861 C CA . ARG A 1 109 ? -10.074 3.173 10.609 1.00 62.12 109 ARG A CA 1
ATOM 862 C C . ARG A 1 109 ? -9.501 3.777 9.337 1.00 62.12 109 ARG A C 1
ATOM 864 O O . ARG A 1 109 ? -8.979 3.086 8.481 1.00 62.12 109 ARG A O 1
ATOM 871 N N . GLU A 1 110 ? -9.656 5.087 9.203 1.00 66.00 110 GLU A N 1
ATOM 872 C CA . GLU A 1 110 ? -9.097 5.831 8.078 1.00 66.00 110 GLU A CA 1
ATOM 873 C C . GLU A 1 110 ? -7.593 6.038 8.297 1.00 66.00 110 GLU A C 1
ATOM 875 O O . GLU A 1 110 ? -7.172 6.514 9.358 1.00 66.00 110 GLU A O 1
ATOM 880 N N . TYR A 1 111 ? -6.776 5.696 7.301 1.00 73.75 111 TYR A N 1
ATOM 881 C CA . TYR A 1 111 ? -5.344 5.992 7.324 1.00 73.75 111 TYR A CA 1
ATOM 882 C C . TYR A 1 111 ? -5.092 7.339 6.679 1.00 73.75 111 TYR A C 1
ATOM 884 O O . TYR A 1 111 ? -5.406 7.542 5.507 1.00 73.75 111 TYR A O 1
ATOM 892 N N . ILE A 1 112 ? -4.516 8.243 7.468 1.00 79.88 112 ILE A N 1
ATOM 893 C CA . ILE A 1 112 ? -4.208 9.604 7.050 1.00 79.88 112 ILE A CA 1
ATOM 894 C C . ILE A 1 112 ? -2.771 9.643 6.549 1.00 79.88 112 ILE A C 1
ATOM 896 O O . ILE A 1 112 ? -1.839 9.375 7.307 1.00 79.88 112 ILE A O 1
ATOM 900 N N . ALA A 1 113 ? -2.591 10.020 5.290 1.00 87.12 113 ALA A N 1
ATOM 901 C CA . ALA A 1 113 ? -1.274 10.200 4.698 1.00 87.12 113 ALA A CA 1
ATOM 902 C C . ALA A 1 113 ? -1.179 11.492 3.889 1.00 87.12 113 ALA A C 1
ATOM 904 O O . ALA A 1 113 ? -2.185 12.112 3.519 1.00 87.12 113 ALA A O 1
ATOM 905 N N . LYS A 1 114 ? 0.061 11.896 3.597 1.00 89.94 114 LYS A N 1
ATOM 906 C CA . LYS A 1 114 ? 0.328 13.044 2.719 1.00 89.94 114 LYS A CA 1
ATOM 907 C C . LYS A 1 114 ? 0.110 12.689 1.253 1.00 89.94 114 LYS A C 1
ATOM 909 O O . LYS A 1 114 ? -0.246 13.568 0.471 1.00 89.94 114 LYS A O 1
ATOM 914 N N . THR A 1 115 ? 0.306 11.425 0.885 1.00 94.12 115 THR A N 1
ATOM 915 C CA . THR A 1 115 ? 0.114 10.930 -0.480 1.00 94.12 115 THR A CA 1
ATOM 916 C C . THR A 1 115 ? -0.917 9.806 -0.515 1.00 94.12 115 THR A C 1
ATOM 918 O O . THR A 1 115 ? -1.128 9.096 0.467 1.00 94.12 115 THR A O 1
ATOM 921 N N . ALA A 1 116 ? -1.571 9.640 -1.665 1.00 94.25 116 ALA A N 1
ATOM 922 C CA . ALA A 1 116 ? -2.492 8.529 -1.879 1.00 94.25 116 ALA A CA 1
ATOM 923 C C . ALA A 1 116 ? -1.771 7.175 -1.790 1.00 94.25 116 ALA A C 1
ATOM 925 O O . ALA A 1 116 ? -2.288 6.264 -1.156 1.00 94.25 116 ALA A O 1
ATOM 926 N N . ALA A 1 117 ? -0.572 7.064 -2.373 1.00 96.88 117 ALA A N 1
ATOM 927 C CA . ALA A 1 117 ? 0.216 5.831 -2.390 1.00 96.88 117 ALA A CA 1
ATOM 928 C C . ALA A 1 117 ? 0.540 5.325 -0.973 1.00 96.88 117 ALA A C 1
ATOM 930 O O . ALA A 1 117 ? 0.285 4.166 -0.643 1.00 96.88 117 ALA A O 1
ATOM 931 N N . GLU A 1 118 ? 0.991 6.229 -0.099 1.00 94.69 118 GLU A N 1
ATOM 932 C CA . GLU A 1 118 ? 1.251 5.947 1.315 1.00 94.69 118 GLU A CA 1
ATOM 933 C C . GLU A 1 118 ? -0.025 5.493 2.045 1.00 94.69 118 GLU A C 1
ATOM 935 O O . GLU A 1 118 ? -0.004 4.482 2.752 1.00 94.69 118 GLU A O 1
ATOM 940 N N . ALA A 1 119 ? -1.147 6.205 1.859 1.00 93.44 119 ALA A N 1
ATOM 941 C CA . ALA A 1 119 ? -2.418 5.842 2.492 1.00 93.44 119 ALA A CA 1
ATOM 942 C C . ALA A 1 119 ? -2.907 4.459 2.043 1.00 93.44 119 ALA A C 1
ATOM 944 O O . ALA A 1 119 ? -3.345 3.669 2.880 1.00 93.44 119 ALA A O 1
ATOM 945 N N . ILE A 1 120 ? -2.817 4.154 0.745 1.00 95.25 120 ILE A N 1
ATOM 946 C CA . ILE A 1 120 ? -3.224 2.863 0.178 1.00 95.25 120 ILE A CA 1
ATOM 947 C C . ILE A 1 120 ? -2.409 1.730 0.801 1.00 95.25 120 ILE A C 1
ATOM 949 O O . ILE A 1 120 ? -2.991 0.802 1.364 1.00 95.25 120 ILE A O 1
ATOM 953 N N . CYS A 1 121 ? -1.079 1.830 0.758 1.00 94.62 121 CYS A N 1
ATOM 954 C CA . CYS A 1 121 ? -0.183 0.779 1.236 1.00 94.62 121 CYS A CA 1
ATOM 955 C C . CYS A 1 121 ? -0.383 0.472 2.723 1.00 94.62 121 CYS A C 1
ATOM 957 O O . CYS A 1 121 ? -0.535 -0.689 3.104 1.00 94.62 121 CYS A O 1
ATOM 959 N N . ARG A 1 122 ? -0.458 1.509 3.569 1.00 91.56 122 ARG A N 1
ATOM 960 C CA . ARG A 1 122 ? -0.686 1.321 5.009 1.00 91.56 122 ARG A CA 1
ATOM 961 C C . ARG A 1 122 ? -2.054 0.721 5.307 1.00 91.56 122 ARG A C 1
ATOM 963 O O . ARG A 1 122 ? -2.148 -0.166 6.151 1.00 91.56 122 ARG A O 1
ATOM 970 N N . SER A 1 123 ? -3.094 1.180 4.609 1.00 91.06 123 SER A N 1
ATOM 971 C CA . SER A 1 123 ? -4.447 0.643 4.794 1.00 91.06 123 SER A CA 1
ATOM 972 C C . SER A 1 123 ? -4.504 -0.835 4.431 1.00 91.06 123 SER A C 1
ATOM 974 O O . SER A 1 123 ? -5.072 -1.625 5.178 1.00 91.06 123 SER A O 1
ATOM 976 N N . ALA A 1 124 ? -3.892 -1.219 3.307 1.00 91.94 124 ALA A N 1
ATOM 977 C CA . ALA A 1 124 ? -3.873 -2.603 2.850 1.00 91.94 124 ALA A CA 1
ATOM 978 C C . ALA A 1 124 ? -3.179 -3.525 3.864 1.00 91.94 124 ALA A C 1
ATOM 980 O O . ALA A 1 124 ? -3.750 -4.537 4.266 1.00 91.94 124 ALA A O 1
ATOM 981 N N . LEU A 1 125 ? -1.986 -3.140 4.330 1.00 90.06 125 LEU A N 1
ATOM 982 C CA . LEU A 1 125 ? -1.239 -3.901 5.334 1.00 90.06 125 LEU A CA 1
ATOM 983 C C . LEU A 1 125 ? -2.010 -4.040 6.644 1.00 90.06 125 LEU A C 1
ATOM 985 O O . LEU A 1 125 ? -2.130 -5.136 7.186 1.00 90.06 125 LEU A O 1
ATOM 989 N N . ALA A 1 126 ? -2.567 -2.941 7.146 1.00 86.56 126 ALA A N 1
ATOM 990 C CA . ALA A 1 126 ? -3.236 -2.960 8.434 1.00 86.56 126 ALA A CA 1
ATOM 991 C C . ALA A 1 126 ? -4.483 -3.854 8.446 1.00 86.56 126 ALA A C 1
ATOM 993 O O . ALA A 1 126 ? -4.754 -4.504 9.452 1.00 86.56 126 ALA A O 1
ATOM 994 N N . VAL A 1 127 ? -5.212 -3.923 7.331 1.00 86.75 127 VAL A N 1
ATOM 995 C CA . VAL A 1 127 ? -6.386 -4.792 7.197 1.00 86.75 127 VAL A CA 1
ATOM 996 C C . VAL A 1 127 ? -5.997 -6.273 7.233 1.00 86.75 127 VAL A C 1
ATOM 998 O O . VAL A 1 127 ? -6.710 -7.062 7.849 1.00 86.75 127 VAL A O 1
ATOM 1001 N N . LEU A 1 128 ? -4.873 -6.647 6.615 1.00 84.25 128 LEU A N 1
ATOM 1002 C CA . LEU A 1 128 ? -4.396 -8.035 6.582 1.00 84.25 128 LEU A CA 1
ATOM 1003 C C . LEU A 1 128 ? -3.768 -8.484 7.910 1.00 84.25 128 LEU A C 1
ATOM 1005 O O . LEU A 1 128 ? -3.908 -9.641 8.292 1.00 84.25 128 LEU A O 1
ATOM 1009 N N . GLU A 1 129 ? -3.124 -7.579 8.647 1.00 76.12 129 GLU A N 1
ATOM 1010 C CA . GLU A 1 129 ? -2.570 -7.879 9.978 1.00 76.12 129 GLU A CA 1
ATOM 1011 C C . GLU A 1 129 ? -3.641 -7.829 11.092 1.00 76.12 129 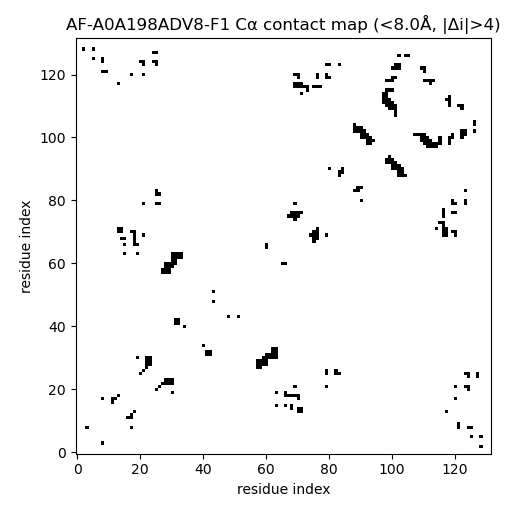GLU A C 1
ATOM 1013 O O . GLU A 1 129 ? -3.429 -8.337 12.191 1.00 76.12 129 GLU A O 1
ATOM 1018 N N . ALA A 1 130 ? -4.810 -7.224 10.835 1.00 62.94 130 ALA A N 1
ATOM 1019 C CA . ALA A 1 130 ? -5.929 -7.164 11.782 1.00 62.94 130 ALA A CA 1
ATOM 1020 C C . ALA A 1 130 ? -6.846 -8.403 11.753 1.00 62.94 130 ALA A C 1
ATOM 1022 O O . ALA A 1 130 ? -7.706 -8.546 12.629 1.00 62.94 130 ALA A O 1
ATOM 1023 N N . THR A 1 131 ? -6.696 -9.289 10.765 1.00 51.16 131 THR A N 1
ATOM 1024 C CA . THR A 1 131 ? -7.401 -10.576 10.714 1.00 51.16 131 THR A CA 1
ATOM 1025 C C . THR A 1 131 ? -6.719 -11.606 11.633 1.00 51.16 131 THR A C 1
ATOM 1027 O O . THR A 1 131 ? -5.530 -11.851 11.445 1.00 51.16 131 THR A O 1
ATOM 1030 N N . PRO A 1 132 ? -7.426 -12.175 12.637 1.00 39.81 132 PRO A N 1
ATOM 1031 C CA . PRO A 1 132 ? -6.866 -13.146 13.586 1.00 39.81 132 PRO A CA 1
ATOM 1032 C C . PRO A 1 132 ? -6.571 -14.520 12.975 1.00 39.81 132 PRO A C 1
ATOM 1034 O O . PRO A 1 132 ? -7.259 -14.903 12.000 1.00 39.81 132 PRO A O 1
#

Secondary structure (DSSP, 8-state):
-PPPPHHHHHHPPSSHHHHHHHHHHTS-EEE-----SSSS--S--TTHHHHHHHTTTSEEES-GGGS--TTT-HHHHHHHHHHHHHTTPPEEEEESSSEEEEEBTBSS-PEEESSHHHHHHHHHHHHHHS--

Radius of gyration: 15.22 Å; Cα contacts (8 Å, |Δi|>4): 192; chains: 1; bounding box: 42×44×26 Å

pLDDT: mean 74.43, std 20.93, range [31.83, 97.69]

Nearest PDB structures (foldseek):
  2py5-assembly2_B  TM=2.437E-01  e=6.873E+00  Salasvirus phi29
  2py5-assembly1_A  TM=2.429E-01  e=8.708E+00  Salasvirus phi29

Organism: NCBI:txid1850517

Sequence (132 aa):
MRGLTREEILAMEPGRELDALVAEKVMNLCVLDSVQQYGDGCVVSDEGFESWMQHMEFGRVDDPDLLEPYSTDISAAWEVVEKMHEKGYAMQLMHNGQYFVAFSGEIYREYIAKTAAEAICRSALAVLEATP

Mean predicted aligned error: 9.71 Å

Solvent-accessible surface area (backbone atoms only — not comparable to full-atom values): 7794 Å² total; per-residue (Å²): 130,84,78,79,49,65,69,56,60,70,68,55,66,72,41,70,73,50,22,50,50,43,33,40,74,67,67,40,27,52,71,34,82,67,86,70,88,72,65,99,64,65,94,52,57,88,78,36,58,72,48,52,74,73,41,79,85,42,51,79,39,83,46,66,87,76,51,67,53,25,26,75,34,57,71,49,23,44,55,53,52,53,47,40,39,76,74,72,31,50,79,48,78,47,77,80,97,40,22,34,16,35,46,59,86,54,87,85,62,71,29,79,24,92,40,62,14,37,9,46,47,49,29,55,52,46,56,63,70,68,57,131

Foldseek 3Di:
DPDDDLVNLLPDDQDLVLLCLLLVQQVQEQEQDDPPPDDDDRPQDPVCVVVVVVSPVGHYDDDSVPRDSQQPDVVNVVVSQVSVVVVVWHKDWDDDCWIWIAIPQDPDDTRTHNDPSNRSSSRSSVNRSPPD

InterPro domains:
  IPR028985 Bacillus phage protein-like [G3DSA:3.30.2120.10] (6-131)
  IPR041270 Phage ABA sandwich domain [PF18066] (21-125)